Protein AF-A0A2N3VH12-F1 (afdb_monomer_lite)

InterPro domains:
  IPR021226 Phage gene 29 protein [PF10910] (10-131)

pLDDT: mean 76.81, std 15.98, range [32.06, 97.94]

Sequence (157 aa):
MEYPPAPRGFEHLDMSDPKQALAWALGSMPSHQPNGQPVPIPPKVVPSWSEFLTALGLVYDPSRQTLFPIVDEARAPLGWLAPVSWVSAEEYEKHEAKRAGKVADMEATLQKLNPGLAQQIADMTDPEKRDAMASQAVIIGDVLAHIQQQHGGGTNG

Foldseek 3Di:
DDADQDDPPPNVFDCVQLLGVCLQVQQFADDPDDVDDTFGDPSVCSSVVSNVCVVVVDGDDNVPDFWDWDQPPVCCVVPSRRGTDIDGPVVVVVRVVVVVVVVVVLVVVLCVVPVVLVVVLVPDPDPVVSVVSVVVSVVVSVVVVVVCVVVVVPDDD

Organism: NCBI:txid134984

Secondary structure (DSSP, 8-state):
-PPPPPPTT-TTS-TTSTTTTTGGGGSEEPPSSTTPPPEEPPGGGHHHHHHHHHHTT----GGG---EEEE-GGGGGGGGGSPEEEE-HHHHHHHHHHHHHHHHHHHHHHHHH-TTHHHHHHT---HHHHHHHHHHHHHHHHHHHHHHHHHTT----

Structure (mmCIF, N/CA/C/O backbone):
data_AF-A0A2N3VH12-F1
#
_entry.id   AF-A0A2N3VH12-F1
#
loop_
_atom_site.group_PDB
_atom_site.id
_atom_site.type_symbol
_atom_site.label_atom_id
_atom_site.label_alt_id
_atom_site.label_comp_id
_atom_site.label_asym_id
_atom_site.label_entity_id
_atom_site.label_seq_id
_atom_site.pdbx_PDB_ins_code
_atom_site.Cartn_x
_atom_site.Cartn_y
_atom_site.Cartn_z
_atom_site.occupancy
_atom_site.B_iso_or_equiv
_atom_site.auth_seq_id
_atom_site.auth_comp_id
_atom_site.auth_asym_id
_atom_site.auth_atom_id
_atom_site.pdbx_PDB_model_num
ATOM 1 N N . MET A 1 1 ? 1.499 -19.217 -17.115 1.00 61.94 1 MET A N 1
ATOM 2 C CA . MET A 1 1 ? 2.283 -18.783 -15.944 1.00 61.94 1 MET A CA 1
ATOM 3 C C . MET A 1 1 ? 1.259 -18.509 -14.864 1.00 61.94 1 MET A C 1
ATOM 5 O O . MET A 1 1 ? 0.268 -17.863 -15.174 1.00 61.94 1 MET A O 1
ATOM 9 N N . GLU A 1 2 ? 1.396 -19.117 -13.694 1.00 78.38 2 GLU A N 1
ATOM 10 C CA . GLU A 1 2 ? 0.458 -18.903 -12.589 1.00 78.38 2 GLU A CA 1
ATOM 11 C C . GLU A 1 2 ? 0.822 -17.574 -11.916 1.00 78.38 2 GLU A C 1
ATOM 13 O O . GLU A 1 2 ? 2.002 -17.322 -11.666 1.00 78.38 2 GLU A O 1
ATOM 18 N N . TYR A 1 3 ? -0.156 -16.688 -11.734 1.00 82.50 3 TYR A N 1
ATOM 19 C CA . TYR A 1 3 ? 0.078 -15.379 -11.125 1.00 82.50 3 TYR A CA 1
ATOM 20 C C . TYR A 1 3 ? 0.165 -15.530 -9.602 1.00 82.50 3 TYR A C 1
ATOM 22 O O . TYR A 1 3 ? -0.567 -16.350 -9.040 1.00 82.50 3 TYR A O 1
ATOM 30 N N . PRO A 1 4 ? 1.044 -14.772 -8.919 1.00 86.75 4 PRO A N 1
ATOM 31 C CA . PRO A 1 4 ? 1.099 -14.814 -7.467 1.00 86.75 4 PRO A CA 1
ATOM 32 C C . PRO A 1 4 ? -0.234 -14.329 -6.876 1.00 86.75 4 PRO A C 1
ATOM 34 O O . PRO A 1 4 ? -0.926 -13.520 -7.505 1.00 86.75 4 PRO A O 1
ATOM 37 N N . PRO A 1 5 ? -0.600 -14.788 -5.667 1.00 88.94 5 PRO A N 1
ATOM 38 C CA . PRO A 1 5 ? -1.755 -14.245 -4.969 1.00 88.94 5 PRO A CA 1
ATOM 39 C C . PRO A 1 5 ? -1.562 -12.748 -4.712 1.00 88.94 5 PRO A C 1
ATOM 41 O O . PRO A 1 5 ? -0.433 -12.252 -4.641 1.00 88.94 5 PRO A O 1
ATOM 44 N N . ALA A 1 6 ? -2.672 -12.035 -4.546 1.00 87.69 6 ALA A N 1
ATOM 45 C CA . ALA A 1 6 ? -2.624 -10.644 -4.141 1.00 87.69 6 ALA A CA 1
ATOM 46 C C . ALA A 1 6 ? -1.971 -10.502 -2.748 1.00 87.69 6 ALA A C 1
ATOM 48 O O . ALA A 1 6 ? -2.140 -11.379 -1.893 1.00 87.69 6 ALA A O 1
ATOM 49 N N . PRO A 1 7 ? -1.228 -9.412 -2.498 1.00 86.94 7 PRO A N 1
ATOM 50 C CA . PRO A 1 7 ? -0.689 -9.126 -1.180 1.00 86.94 7 PRO A CA 1
ATOM 51 C C . PRO A 1 7 ? -1.807 -8.923 -0.167 1.00 86.94 7 PRO A C 1
ATOM 53 O O . PRO A 1 7 ? -2.894 -8.435 -0.482 1.00 86.94 7 PRO A O 1
ATOM 56 N N . ARG A 1 8 ? -1.494 -9.235 1.085 1.00 83.31 8 ARG A N 1
ATOM 57 C CA . ARG A 1 8 ? -2.419 -9.039 2.195 1.00 83.31 8 ARG A CA 1
ATOM 58 C C . ARG A 1 8 ? -2.845 -7.571 2.326 1.00 83.31 8 ARG A C 1
ATOM 60 O O . ARG A 1 8 ? -1.995 -6.678 2.288 1.00 83.31 8 ARG A O 1
ATOM 67 N N . GLY A 1 9 ? -4.144 -7.340 2.495 1.00 76.56 9 GLY A N 1
ATOM 68 C CA . GLY A 1 9 ? -4.774 -6.016 2.513 1.00 76.56 9 GLY A CA 1
ATOM 69 C C . GLY A 1 9 ? -5.089 -5.449 1.123 1.00 76.56 9 GLY A C 1
ATOM 70 O O . GLY A 1 9 ? -5.639 -4.352 1.017 1.00 76.56 9 GLY A O 1
ATOM 71 N N . PHE A 1 10 ? -4.747 -6.180 0.061 1.00 83.38 10 PHE A N 1
ATOM 72 C CA . PHE A 1 10 ? -4.961 -5.805 -1.334 1.00 83.38 10 PHE A CA 1
ATOM 73 C C . PHE A 1 10 ? -5.597 -6.940 -2.145 1.00 83.38 10 PHE A C 1
ATOM 75 O O . PHE A 1 10 ? -5.401 -7.038 -3.354 1.00 83.38 10 PHE A O 1
ATOM 82 N N . GLU A 1 11 ? -6.411 -7.775 -1.501 1.00 85.88 11 GLU A N 1
ATOM 83 C CA . GLU A 1 11 ? -7.034 -8.975 -2.080 1.00 85.88 11 GLU A CA 1
ATOM 84 C C . GLU A 1 11 ? -7.947 -8.682 -3.287 1.00 85.88 11 GLU A C 1
ATOM 86 O O . GLU A 1 11 ? -8.314 -9.590 -4.025 1.00 85.88 11 GLU A O 1
ATOM 91 N N . HIS A 1 12 ? -8.309 -7.415 -3.491 1.00 82.81 12 HIS A N 1
ATOM 92 C CA . HIS A 1 12 ? -9.136 -6.933 -4.595 1.00 82.81 12 HIS A CA 1
ATOM 93 C C . HIS A 1 12 ? -8.355 -6.637 -5.887 1.00 82.81 12 HIS A C 1
ATOM 95 O O . HIS A 1 12 ? -8.982 -6.331 -6.900 1.00 82.81 12 HIS A O 1
ATOM 101 N N . LEU A 1 13 ? -7.017 -6.670 -5.866 1.00 85.38 13 LEU A N 1
ATOM 102 C CA . LEU A 1 13 ? -6.199 -6.356 -7.040 1.00 85.38 13 LEU A CA 1
ATOM 103 C C . LEU A 1 13 ? -6.121 -7.525 -8.025 1.00 85.38 13 LEU A C 1
ATOM 105 O O . LEU A 1 13 ? -5.907 -8.676 -7.638 1.00 85.38 13 LEU A O 1
ATOM 109 N N . ASP A 1 14 ? -6.206 -7.208 -9.318 1.00 89.75 14 ASP A N 1
ATOM 110 C CA . ASP A 1 14 ? -5.950 -8.169 -10.389 1.00 89.75 14 ASP A CA 1
ATOM 111 C C . ASP A 1 14 ? -4.441 -8.304 -10.641 1.00 89.75 14 ASP A C 1
ATOM 113 O O . ASP A 1 14 ? -3.819 -7.481 -11.310 1.00 89.75 14 ASP A O 1
ATOM 117 N N . MET A 1 15 ? -3.842 -9.376 -10.121 1.00 90.31 15 MET A N 1
ATOM 118 C CA . MET A 1 15 ? -2.406 -9.647 -10.272 1.00 90.31 15 MET A CA 1
ATOM 119 C C . MET A 1 15 ? -2.002 -10.059 -11.697 1.00 90.31 15 MET A C 1
ATOM 121 O O . MET A 1 15 ? -0.805 -10.145 -11.984 1.00 90.31 15 MET A O 1
ATOM 125 N N . SER A 1 16 ? -2.966 -10.323 -12.586 1.00 91.94 16 SER A N 1
ATOM 126 C CA . SER A 1 16 ? -2.705 -10.593 -14.003 1.00 91.94 16 SER A CA 1
ATOM 127 C C . SER A 1 16 ? -2.609 -9.322 -14.850 1.00 91.94 16 SER A C 1
ATOM 129 O O . SER A 1 16 ? -1.968 -9.338 -15.905 1.00 91.94 16 SER A O 1
ATOM 131 N N . ASP A 1 17 ? -3.177 -8.213 -14.367 1.00 93.81 17 ASP A N 1
ATOM 132 C CA . ASP A 1 17 ? -3.074 -6.900 -14.994 1.00 93.81 17 ASP A CA 1
ATOM 133 C C . ASP A 1 17 ? -1.727 -6.243 -14.625 1.00 93.81 17 ASP A C 1
ATOM 135 O O . ASP A 1 17 ? -1.502 -5.904 -13.457 1.00 93.81 17 ASP A O 1
ATOM 139 N N . PRO A 1 18 ? -0.822 -5.988 -15.593 1.00 94.38 18 PRO A N 1
ATOM 140 C CA . PRO A 1 18 ? 0.470 -5.355 -15.316 1.00 94.38 18 PRO A CA 1
ATOM 141 C C . PRO A 1 18 ? 0.335 -3.966 -14.673 1.00 94.38 18 PRO A C 1
ATOM 143 O O . PRO A 1 18 ? 1.248 -3.515 -13.978 1.00 94.38 18 PRO A O 1
ATOM 146 N N . LYS A 1 19 ? -0.802 -3.285 -14.847 1.00 94.50 19 LYS A N 1
ATOM 147 C CA . LYS A 1 19 ? -1.076 -1.982 -14.224 1.00 94.50 19 LYS A CA 1
ATOM 148 C C . LYS A 1 19 ? -1.443 -2.079 -12.744 1.00 94.50 19 LYS A C 1
ATOM 150 O O . LYS A 1 19 ? -1.384 -1.062 -12.055 1.00 94.50 19 LYS A O 1
ATOM 155 N N . GLN A 1 20 ? -1.801 -3.266 -12.257 1.00 93.56 20 GLN A N 1
ATOM 156 C CA . GLN A 1 20 ? -2.207 -3.513 -10.871 1.00 93.56 20 GLN A CA 1
ATOM 157 C C . GLN A 1 20 ? -1.221 -4.402 -10.106 1.00 93.56 20 GLN A C 1
ATOM 159 O O . GLN A 1 20 ? -1.050 -4.206 -8.902 1.00 93.56 20 GLN A O 1
ATOM 164 N N . ALA A 1 21 ? -0.523 -5.313 -10.793 1.00 92.38 21 ALA A N 1
ATOM 165 C CA . ALA A 1 21 ? 0.335 -6.344 -10.202 1.00 92.38 21 ALA A CA 1
ATOM 166 C C . ALA A 1 21 ? 1.354 -5.832 -9.162 1.00 92.38 21 ALA A C 1
ATOM 168 O O . ALA A 1 21 ? 1.687 -6.538 -8.209 1.00 92.38 21 ALA A O 1
ATOM 169 N N . LEU A 1 22 ? 1.845 -4.599 -9.320 1.00 94.25 22 LEU A N 1
ATOM 170 C CA . LEU A 1 22 ? 2.802 -3.962 -8.409 1.00 94.25 22 LEU A CA 1
ATOM 171 C C . LEU A 1 22 ? 2.300 -2.617 -7.856 1.00 94.25 22 LEU A C 1
ATOM 173 O O . LEU A 1 22 ? 3.026 -1.946 -7.125 1.00 94.25 22 LEU A O 1
ATOM 177 N N . ALA A 1 23 ? 1.060 -2.222 -8.160 1.00 91.62 23 ALA A N 1
ATOM 178 C CA . ALA A 1 23 ? 0.488 -0.937 -7.751 1.00 91.62 23 ALA A CA 1
ATOM 179 C C . ALA A 1 23 ? 0.420 -0.777 -6.224 1.00 91.62 23 ALA A C 1
ATOM 181 O O . ALA A 1 23 ? 0.686 0.302 -5.697 1.00 91.62 23 ALA A O 1
ATOM 182 N N . TRP A 1 24 ? 0.129 -1.863 -5.507 1.00 88.31 24 TRP A N 1
ATOM 183 C CA . TRP A 1 24 ? 0.072 -1.899 -4.043 1.00 88.31 24 TRP A CA 1
ATOM 184 C C . TRP A 1 24 ? 1.390 -1.486 -3.369 1.00 88.31 24 TRP A C 1
ATOM 186 O O . TRP A 1 24 ? 1.380 -0.855 -2.313 1.00 88.31 24 TRP A O 1
ATOM 196 N N . ALA A 1 25 ? 2.530 -1.814 -3.986 1.00 90.25 25 ALA A N 1
ATOM 197 C CA . ALA A 1 25 ? 3.858 -1.486 -3.472 1.00 90.25 25 ALA A CA 1
ATOM 198 C C . ALA A 1 25 ? 4.203 -0.002 -3.673 1.00 90.25 25 ALA A C 1
ATOM 200 O O . ALA A 1 25 ? 5.153 0.509 -3.084 1.00 90.25 25 ALA A O 1
ATOM 201 N N . LEU A 1 26 ? 3.416 0.705 -4.488 1.00 90.50 26 LEU A N 1
ATOM 202 C CA . LEU A 1 26 ? 3.622 2.094 -4.878 1.00 90.50 26 LEU A CA 1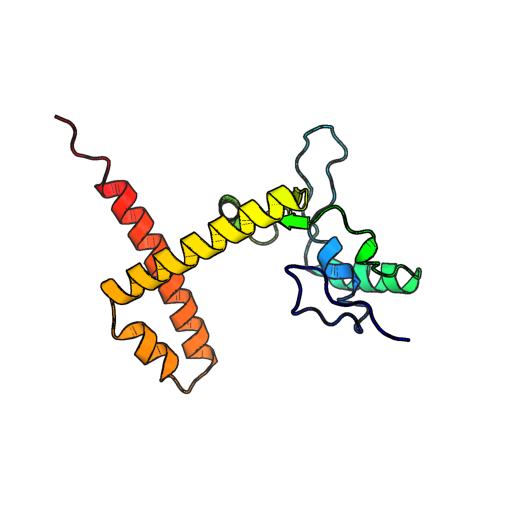
ATOM 203 C C . LEU A 1 26 ? 2.693 3.055 -4.117 1.00 90.50 26 LEU A C 1
ATOM 205 O O . LEU A 1 26 ? 2.322 4.097 -4.645 1.00 90.50 26 LEU A O 1
ATOM 209 N N . GLY A 1 27 ? 2.315 2.734 -2.876 1.00 83.75 27 GLY A N 1
ATOM 210 C CA . GLY A 1 27 ? 1.549 3.653 -2.022 1.00 83.75 27 GLY A CA 1
ATOM 211 C C . GLY A 1 27 ? 2.382 4.833 -1.502 1.00 83.75 27 GLY A C 1
ATOM 212 O O . GLY A 1 27 ? 1.904 5.964 -1.396 1.00 83.75 27 GLY A O 1
ATOM 213 N N . SER A 1 28 ? 3.656 4.591 -1.200 1.00 85.50 28 SER A N 1
ATOM 214 C CA . SER A 1 28 ? 4.604 5.610 -0.750 1.00 85.50 28 SER A CA 1
ATOM 215 C C . SER A 1 28 ? 6.039 5.160 -1.007 1.00 85.50 28 SER A C 1
ATOM 217 O O . SER A 1 28 ? 6.359 3.972 -0.942 1.00 85.50 28 SER A O 1
ATOM 219 N N . MET A 1 29 ? 6.922 6.121 -1.262 1.00 86.25 29 MET A N 1
ATOM 220 C CA . MET A 1 29 ? 8.360 5.889 -1.229 1.00 86.25 29 MET A CA 1
ATOM 221 C C . MET A 1 29 ? 8.847 5.955 0.221 1.00 86.25 29 MET A C 1
ATOM 223 O O . MET A 1 29 ? 8.465 6.887 0.942 1.00 86.25 29 MET A O 1
ATOM 227 N N . PRO A 1 30 ? 9.723 5.032 0.657 1.00 83.44 30 PRO A N 1
ATOM 228 C CA . PRO A 1 30 ? 10.374 5.158 1.950 1.00 83.44 30 PRO A CA 1
ATOM 229 C C . PRO A 1 30 ? 11.181 6.460 2.014 1.00 83.44 30 PRO A C 1
ATOM 231 O O . PRO A 1 30 ? 11.685 6.964 1.007 1.00 83.44 30 PRO A O 1
ATOM 234 N N . SER A 1 31 ? 11.308 7.013 3.218 1.00 82.94 31 SER A N 1
ATOM 235 C CA . SER A 1 31 ? 12.136 8.195 3.435 1.00 82.94 31 SER A CA 1
ATOM 236 C C . SER A 1 31 ? 13.611 7.895 3.157 1.00 82.94 31 SER A C 1
ATOM 238 O O . SER A 1 31 ? 14.142 6.872 3.581 1.00 82.94 31 SER A O 1
ATOM 240 N N . HIS A 1 32 ? 14.293 8.840 2.508 1.00 81.06 32 HIS A N 1
ATOM 241 C CA . HIS A 1 32 ? 15.748 8.822 2.331 1.00 81.06 32 HIS A CA 1
ATOM 242 C C . HIS A 1 32 ? 16.507 9.290 3.587 1.00 81.06 32 HIS A C 1
ATOM 244 O O . HIS A 1 32 ? 17.720 9.114 3.677 1.00 81.06 32 HIS A O 1
ATOM 250 N N . GLN A 1 33 ? 15.811 9.897 4.553 1.00 84.12 33 GLN A N 1
ATOM 251 C CA . GLN A 1 33 ? 16.369 10.325 5.838 1.00 84.12 33 GLN A CA 1
ATOM 252 C C . GLN A 1 33 ? 16.007 9.325 6.943 1.00 84.12 33 GLN A C 1
ATOM 254 O O . GLN A 1 33 ? 14.855 8.869 6.972 1.00 84.12 33 GLN A O 1
ATOM 259 N N . PRO A 1 34 ? 16.923 9.038 7.892 1.00 78.62 34 PRO A N 1
ATOM 260 C CA . PRO A 1 34 ? 16.590 8.302 9.108 1.00 78.62 34 PRO A CA 1
ATOM 261 C C . PRO A 1 34 ? 15.399 8.959 9.817 1.00 78.62 34 PRO A C 1
ATOM 263 O O . PRO A 1 34 ? 15.426 10.159 10.078 1.00 78.62 34 PRO A O 1
ATOM 266 N N . ASN A 1 35 ? 14.351 8.182 10.105 1.00 76.75 35 ASN A N 1
ATOM 267 C CA . ASN A 1 35 ? 13.092 8.642 10.717 1.00 76.75 35 ASN A CA 1
ATOM 268 C C . ASN A 1 35 ? 12.294 9.688 9.914 1.00 76.75 35 ASN A C 1
ATOM 270 O O . ASN A 1 35 ? 11.357 10.287 10.446 1.00 76.75 35 ASN A O 1
ATOM 274 N N . GLY A 1 36 ? 12.642 9.936 8.650 1.00 78.69 36 GLY A N 1
ATOM 275 C CA . GLY A 1 36 ? 11.858 10.843 7.818 1.00 78.69 36 GLY A CA 1
ATOM 276 C C . GLY A 1 36 ? 10.510 10.235 7.425 1.00 78.69 36 GLY A C 1
ATOM 277 O O . GLY A 1 36 ? 10.300 9.021 7.479 1.00 78.69 36 GLY A O 1
ATOM 278 N N . GLN A 1 37 ? 9.576 11.099 7.038 1.00 81.81 37 GLN A N 1
ATOM 279 C CA . GLN A 1 37 ? 8.246 10.670 6.618 1.00 81.81 37 GLN A CA 1
ATOM 280 C C . GLN A 1 37 ? 8.308 10.040 5.217 1.00 81.81 37 GLN A C 1
ATOM 282 O O . GLN A 1 37 ? 9.010 10.574 4.351 1.00 81.81 37 GLN A O 1
ATOM 287 N N . PRO A 1 38 ? 7.578 8.939 4.964 1.00 85.94 38 PRO A N 1
ATOM 288 C CA . PRO A 1 38 ? 7.437 8.419 3.613 1.00 85.94 38 PRO A CA 1
ATOM 289 C C . PRO A 1 38 ? 6.787 9.464 2.702 1.00 85.94 38 PRO A C 1
ATOM 291 O O . PRO A 1 38 ? 5.970 10.278 3.142 1.00 85.94 38 PRO A O 1
ATOM 294 N N . VAL A 1 39 ? 7.148 9.436 1.423 1.00 87.69 39 VAL A N 1
ATOM 295 C CA . VAL A 1 39 ? 6.626 10.371 0.423 1.00 87.69 39 VAL A CA 1
ATOM 296 C C . VAL A 1 39 ? 5.500 9.677 -0.342 1.00 87.69 39 VAL A C 1
ATOM 298 O O . VAL A 1 39 ? 5.760 8.642 -0.956 1.00 87.69 39 VAL A O 1
ATOM 301 N N . PRO A 1 40 ? 4.261 10.196 -0.331 1.00 88.81 40 PRO A N 1
ATOM 302 C CA . PRO A 1 40 ? 3.161 9.580 -1.067 1.00 88.81 40 PRO A CA 1
ATOM 303 C C . PRO A 1 40 ? 3.419 9.627 -2.578 1.00 88.81 40 PRO A C 1
ATOM 305 O O . PRO A 1 40 ? 3.948 10.613 -3.102 1.00 88.81 40 PRO A O 1
ATOM 308 N N . ILE A 1 41 ? 3.023 8.572 -3.289 1.00 88.56 41 ILE A N 1
ATOM 309 C CA . ILE A 1 41 ? 3.111 8.523 -4.753 1.00 88.56 41 ILE A CA 1
ATOM 310 C C . ILE A 1 41 ? 1.756 8.951 -5.343 1.00 88.56 41 ILE A C 1
ATOM 312 O O . ILE A 1 41 ? 0.720 8.419 -4.946 1.00 88.56 41 ILE A O 1
ATOM 316 N N . PRO A 1 42 ? 1.715 9.901 -6.300 1.00 88.25 42 PRO A N 1
ATOM 317 C CA . PRO A 1 42 ? 0.462 10.336 -6.912 1.00 88.25 42 PRO A CA 1
ATOM 318 C C . PRO A 1 42 ? -0.282 9.179 -7.606 1.00 88.25 42 PRO A C 1
ATOM 320 O O . PRO A 1 42 ? 0.288 8.564 -8.507 1.00 88.25 42 PRO A O 1
ATOM 323 N N . PRO A 1 43 ? -1.578 8.940 -7.329 1.00 88.69 43 PRO A N 1
ATOM 324 C CA . PRO A 1 43 ? -2.308 7.799 -7.896 1.00 88.69 43 PRO A CA 1
ATOM 325 C C . PRO A 1 43 ? -2.285 7.734 -9.429 1.00 88.69 43 PRO A C 1
ATOM 327 O O . PRO A 1 43 ? -2.240 6.658 -10.013 1.00 88.69 43 PRO A O 1
ATOM 330 N N . LYS A 1 44 ? -2.234 8.894 -10.100 1.00 90.56 44 LYS A N 1
ATOM 331 C CA . LYS A 1 44 ? -2.195 8.986 -11.569 1.00 90.56 44 LYS A CA 1
ATOM 332 C C . LYS A 1 44 ? -0.963 8.337 -12.215 1.00 90.56 44 LYS A C 1
ATOM 334 O O . LYS A 1 44 ? -1.017 8.036 -13.400 1.00 90.56 44 LYS A O 1
ATOM 339 N N . VAL A 1 45 ? 0.149 8.185 -11.485 1.00 91.69 45 VAL A N 1
ATOM 340 C CA . VAL A 1 45 ? 1.393 7.602 -12.034 1.00 91.69 45 VAL A CA 1
ATOM 341 C C . VAL A 1 45 ? 1.559 6.128 -11.673 1.00 91.69 45 VAL A C 1
ATOM 343 O O . VAL A 1 45 ? 2.328 5.432 -12.332 1.00 91.69 45 VAL A O 1
ATOM 346 N N . VAL A 1 46 ? 0.814 5.644 -10.672 1.00 93.12 46 VAL A N 1
ATOM 347 C CA . VAL A 1 46 ? 0.922 4.279 -10.139 1.00 93.12 46 VAL A CA 1
ATOM 348 C C . VAL A 1 46 ? 0.700 3.209 -11.220 1.00 93.12 46 VAL A C 1
ATOM 350 O O . VAL A 1 46 ? 1.569 2.345 -11.344 1.00 93.12 46 VAL A O 1
ATOM 353 N N . PRO A 1 47 ? -0.350 3.273 -12.071 1.00 94.75 47 PRO A N 1
ATOM 354 C CA . PRO A 1 47 ? -0.558 2.264 -13.113 1.00 94.75 47 PRO A CA 1
ATOM 355 C C . PRO A 1 47 ? 0.604 2.171 -14.107 1.00 94.75 47 PRO A C 1
ATOM 357 O O . PRO A 1 47 ? 1.079 1.079 -14.410 1.00 94.75 47 PRO A O 1
ATOM 360 N N . SER A 1 48 ? 1.108 3.318 -14.578 1.00 95.88 48 SER A N 1
ATOM 361 C CA . SER A 1 48 ? 2.235 3.368 -15.518 1.00 95.88 48 SER A CA 1
ATOM 362 C C . SER A 1 48 ? 3.526 2.831 -14.906 1.00 95.88 48 SER A C 1
ATOM 364 O O . SER A 1 48 ? 4.314 2.188 -15.594 1.00 95.88 48 SER A O 1
ATOM 366 N N . TRP A 1 49 ? 3.755 3.084 -13.617 1.00 96.69 49 TRP A N 1
ATOM 367 C CA . TRP A 1 49 ? 4.925 2.566 -12.913 1.00 96.69 49 TRP A CA 1
ATOM 368 C C . TRP A 1 49 ? 4.815 1.060 -12.658 1.00 96.69 49 TRP A C 1
ATOM 370 O O . TRP A 1 49 ? 5.794 0.352 -12.875 1.00 96.69 49 TRP A O 1
ATOM 380 N N . SER A 1 50 ? 3.641 0.552 -12.269 1.00 96.00 50 SER A N 1
ATOM 381 C CA . SER A 1 50 ? 3.401 -0.892 -12.125 1.00 96.00 50 SER A CA 1
ATOM 382 C C . SER A 1 50 ? 3.650 -1.632 -13.440 1.00 96.00 50 SER A C 1
ATOM 384 O O . SER A 1 50 ? 4.372 -2.631 -13.466 1.00 96.00 50 SER A O 1
ATOM 386 N N . GLU A 1 51 ? 3.119 -1.104 -14.546 1.00 97.38 51 GLU A N 1
ATOM 387 C CA . GLU A 1 51 ? 3.302 -1.679 -15.880 1.00 97.38 51 GLU A CA 1
ATOM 388 C C . GLU A 1 51 ? 4.781 -1.684 -16.286 1.00 97.38 51 GLU A C 1
ATOM 390 O O . GLU A 1 51 ? 5.296 -2.701 -16.748 1.00 97.38 51 GLU A O 1
ATOM 395 N N . PHE A 1 52 ? 5.495 -0.583 -16.031 1.00 97.94 52 PHE A N 1
ATOM 396 C CA . PHE A 1 52 ? 6.932 -0.485 -16.279 1.00 97.94 52 PHE A CA 1
ATOM 397 C C . PHE A 1 52 ? 7.748 -1.503 -15.467 1.00 97.94 52 PHE A C 1
ATOM 399 O O . PHE A 1 52 ? 8.587 -2.202 -16.032 1.00 97.94 52 PHE A O 1
ATOM 406 N N . LEU A 1 53 ? 7.499 -1.629 -14.160 1.00 96.81 53 LEU A N 1
ATOM 407 C CA . LEU A 1 53 ? 8.202 -2.592 -13.303 1.00 96.81 53 LEU A CA 1
ATOM 408 C C . LEU A 1 53 ? 7.907 -4.040 -13.720 1.00 96.81 53 LEU A C 1
ATOM 410 O O . LEU A 1 53 ? 8.812 -4.875 -13.745 1.00 96.81 53 LEU A O 1
ATOM 414 N N . THR A 1 54 ? 6.669 -4.322 -14.121 1.00 96.00 54 THR A N 1
ATOM 415 C CA . THR A 1 54 ? 6.284 -5.631 -14.664 1.00 96.00 54 THR A CA 1
ATOM 416 C C . THR A 1 54 ? 7.019 -5.915 -15.977 1.00 96.00 54 THR A C 1
ATOM 418 O O . THR A 1 54 ? 7.539 -7.013 -16.168 1.00 96.00 54 THR A O 1
ATOM 421 N N . ALA A 1 55 ? 7.152 -4.920 -16.860 1.00 96.50 55 ALA A N 1
ATOM 422 C CA . ALA A 1 55 ? 7.912 -5.040 -18.107 1.00 96.50 55 ALA A CA 1
ATOM 423 C C . ALA A 1 55 ? 9.424 -5.245 -17.881 1.00 96.50 55 ALA A C 1
ATOM 425 O O . ALA A 1 55 ? 10.084 -5.874 -18.707 1.00 96.50 55 ALA A O 1
ATOM 426 N N . LEU A 1 56 ? 9.970 -4.772 -16.754 1.00 97.56 56 LEU A N 1
ATOM 427 C CA . LEU A 1 56 ? 11.335 -5.091 -16.307 1.00 97.56 56 LEU A CA 1
ATOM 428 C C . LEU A 1 56 ? 11.479 -6.524 -15.760 1.00 97.56 56 LEU A C 1
ATOM 430 O O . LEU A 1 56 ? 12.593 -6.949 -15.452 1.00 97.56 56 LEU A O 1
ATOM 434 N N . GLY A 1 57 ? 10.380 -7.271 -15.639 1.00 95.25 57 GLY A N 1
ATOM 435 C CA . GLY A 1 57 ? 10.363 -8.642 -15.138 1.00 95.25 57 GLY A CA 1
ATOM 436 C C . GLY A 1 57 ? 10.287 -8.752 -13.616 1.00 95.25 57 GLY A C 1
ATOM 437 O O . GLY A 1 57 ? 10.596 -9.817 -13.079 1.00 95.25 57 GLY A O 1
ATOM 438 N N . LEU A 1 58 ? 9.901 -7.687 -12.901 1.00 95.25 58 LEU A N 1
ATOM 439 C CA . LEU A 1 58 ? 9.661 -7.784 -11.461 1.00 95.25 58 LEU A CA 1
ATOM 440 C C . LEU A 1 58 ? 8.381 -8.579 -11.207 1.00 95.25 58 LEU A C 1
ATOM 442 O O . LEU A 1 58 ? 7.335 -8.309 -11.794 1.00 95.25 58 LEU A O 1
ATOM 446 N N . VAL A 1 59 ? 8.473 -9.536 -10.288 1.00 91.81 59 VAL A N 1
ATOM 447 C CA . VAL A 1 59 ? 7.359 -10.388 -9.868 1.00 91.81 59 VAL A CA 1
ATOM 448 C C . VAL A 1 59 ? 7.296 -10.385 -8.347 1.00 91.81 59 VAL A C 1
ATOM 450 O O . VAL A 1 59 ? 8.323 -10.481 -7.673 1.00 91.81 59 VAL A O 1
ATOM 453 N N . TYR A 1 60 ? 6.087 -10.261 -7.806 1.00 92.38 60 TYR A N 1
ATOM 454 C CA . TYR A 1 60 ? 5.848 -10.360 -6.373 1.00 92.38 60 TYR A CA 1
ATOM 455 C C . TYR A 1 60 ? 6.028 -11.807 -5.889 1.00 92.38 60 TYR A C 1
ATOM 457 O O . TYR A 1 60 ? 5.393 -12.725 -6.404 1.00 92.38 60 TYR A O 1
ATOM 465 N N . ASP A 1 61 ? 6.886 -11.993 -4.883 1.00 92.62 61 ASP A N 1
ATOM 466 C CA . ASP A 1 61 ? 7.072 -13.259 -4.171 1.00 92.62 61 ASP A CA 1
ATOM 467 C C . ASP A 1 61 ? 6.534 -13.115 -2.733 1.00 92.62 61 ASP A C 1
ATOM 469 O O . ASP A 1 61 ? 7.221 -12.534 -1.882 1.00 92.62 61 ASP A O 1
ATOM 473 N N . PRO A 1 62 ? 5.327 -13.634 -2.430 1.00 89.75 62 PRO A N 1
ATOM 474 C CA . PRO A 1 62 ? 4.721 -13.499 -1.107 1.00 89.75 62 PRO A CA 1
ATOM 475 C C . PRO A 1 62 ? 5.545 -14.175 -0.006 1.00 89.75 62 PRO A C 1
ATOM 477 O O . PRO A 1 62 ? 5.507 -13.732 1.140 1.00 89.75 62 PRO A O 1
ATOM 480 N N . SER A 1 63 ? 6.343 -15.200 -0.333 1.00 91.81 63 SER A N 1
ATOM 481 C CA . SER A 1 63 ? 7.166 -15.913 0.655 1.00 91.81 63 SER A CA 1
ATOM 482 C C . SER A 1 63 ? 8.307 -15.060 1.221 1.00 91.81 63 SER A C 1
ATOM 484 O O . SER A 1 63 ? 8.872 -15.395 2.262 1.00 91.81 63 SER A O 1
ATOM 486 N N . ARG A 1 64 ? 8.643 -13.948 0.554 1.00 92.38 64 ARG A N 1
ATOM 487 C CA . ARG A 1 64 ? 9.720 -13.026 0.947 1.00 92.38 64 ARG A CA 1
ATOM 488 C C . ARG A 1 64 ? 9.214 -11.715 1.538 1.00 92.38 64 ARG A C 1
ATOM 490 O O . ARG A 1 64 ? 10.031 -10.865 1.893 1.00 92.38 64 ARG A O 1
ATOM 497 N N . GLN A 1 65 ? 7.901 -11.515 1.630 1.00 91.75 65 GLN A N 1
ATOM 498 C CA . GLN A 1 65 ? 7.351 -10.274 2.159 1.00 91.75 65 GLN A CA 1
ATOM 499 C C . GLN A 1 65 ? 7.570 -10.180 3.672 1.00 91.75 65 GLN A C 1
ATOM 501 O O . GLN A 1 65 ? 7.082 -11.002 4.443 1.00 91.75 65 GLN A O 1
ATOM 506 N N . THR A 1 66 ? 8.272 -9.135 4.102 1.00 92.31 66 THR A N 1
ATOM 507 C CA . THR A 1 66 ? 8.530 -8.846 5.524 1.00 92.31 66 THR A CA 1
ATOM 508 C C . THR A 1 66 ? 7.886 -7.548 6.001 1.00 92.31 66 THR A C 1
ATOM 510 O O . THR A 1 66 ? 7.798 -7.322 7.208 1.00 92.31 66 THR A O 1
ATOM 513 N N . LEU A 1 67 ? 7.425 -6.711 5.066 1.00 91.25 67 LEU A N 1
ATOM 514 C CA . LEU A 1 67 ? 6.803 -5.422 5.337 1.00 91.25 67 LEU A CA 1
ATOM 515 C C . LEU A 1 67 ? 5.380 -5.368 4.796 1.00 91.25 67 LEU A C 1
ATOM 517 O O . LEU A 1 67 ? 5.097 -5.850 3.697 1.00 91.25 67 LEU A O 1
ATOM 521 N N . PHE A 1 68 ? 4.502 -4.744 5.571 1.00 91.19 68 PHE A N 1
ATOM 522 C CA . PHE A 1 68 ? 3.072 -4.693 5.320 1.00 91.19 68 PHE A CA 1
ATOM 523 C C . PHE A 1 68 ? 2.561 -3.249 5.382 1.00 91.19 68 PHE A C 1
ATOM 525 O O . PHE A 1 68 ? 3.041 -2.459 6.199 1.00 91.19 68 PHE A O 1
ATOM 532 N N . PRO A 1 69 ? 1.618 -2.892 4.504 1.00 87.94 69 PRO A N 1
ATOM 533 C CA . PRO A 1 69 ? 1.109 -1.535 4.358 1.00 87.94 69 PRO A CA 1
ATOM 534 C C . PRO A 1 69 ? 0.145 -1.186 5.502 1.00 87.94 69 PRO A C 1
ATOM 536 O O . PRO A 1 69 ? -0.790 -1.926 5.780 1.00 87.94 69 PRO A O 1
ATOM 539 N N . ILE A 1 70 ? 0.305 -0.026 6.126 1.00 87.06 70 ILE A N 1
ATOM 540 C CA . ILE A 1 70 ? -0.700 0.580 7.005 1.00 87.06 70 ILE A CA 1
ATOM 541 C C . ILE A 1 70 ? -1.064 1.950 6.450 1.00 87.06 70 ILE A C 1
ATOM 543 O O . ILE A 1 70 ? -0.193 2.784 6.188 1.00 87.06 70 ILE A O 1
ATOM 547 N N . VAL A 1 71 ? -2.366 2.190 6.321 1.00 79.44 71 VAL A N 1
ATOM 548 C CA . VAL A 1 71 ? -2.921 3.514 6.042 1.00 79.44 71 VAL A CA 1
ATOM 549 C C . VAL A 1 71 ? -3.352 4.123 7.371 1.00 79.44 71 VAL A C 1
ATOM 551 O O . VAL A 1 71 ? -4.229 3.588 8.042 1.00 79.44 71 VAL A O 1
ATOM 554 N N . ASP A 1 72 ? -2.713 5.225 7.762 1.00 73.88 72 ASP A N 1
ATOM 555 C CA . ASP A 1 72 ? -3.040 5.935 8.999 1.00 73.88 72 ASP A CA 1
ATOM 556 C C . ASP A 1 72 ? -4.416 6.610 8.876 1.00 73.88 72 ASP A C 1
ATOM 558 O O . ASP A 1 72 ? -4.575 7.601 8.158 1.00 73.88 72 ASP A O 1
ATOM 562 N N . GLU A 1 73 ? -5.411 6.085 9.596 1.00 68.62 73 GLU A N 1
ATOM 563 C CA . GLU A 1 73 ? -6.773 6.629 9.616 1.00 68.62 73 GLU A CA 1
ATOM 564 C C . GLU A 1 73 ? -6.820 8.083 10.109 1.00 68.62 73 GLU A C 1
ATOM 566 O O . GLU A 1 73 ? -7.647 8.860 9.634 1.00 68.62 73 GLU A O 1
ATOM 571 N N . ALA A 1 74 ? -5.911 8.501 10.998 1.00 69.62 74 ALA A N 1
ATOM 572 C CA . ALA A 1 74 ? -5.855 9.891 11.457 1.00 69.62 74 ALA A CA 1
ATOM 573 C C . ALA A 1 74 ? -5.434 10.852 10.333 1.00 69.62 74 ALA A C 1
ATOM 575 O O . ALA A 1 74 ? -5.743 12.045 10.372 1.00 69.62 74 ALA A O 1
ATOM 576 N N . ARG A 1 75 ? -4.749 10.330 9.311 1.00 68.12 75 ARG A N 1
ATOM 577 C CA . ARG A 1 75 ? -4.349 11.064 8.107 1.00 68.12 75 ARG A CA 1
ATOM 578 C C . ARG A 1 75 ? -5.299 10.835 6.934 1.00 68.12 75 ARG A C 1
ATOM 580 O O . ARG A 1 75 ? -5.125 11.500 5.918 1.00 68.12 75 ARG A O 1
ATOM 587 N N . ALA A 1 76 ? -6.327 9.992 7.069 1.00 62.94 76 ALA A N 1
ATOM 588 C CA . ALA A 1 76 ? -7.311 9.725 6.018 1.00 62.94 76 ALA A CA 1
ATOM 589 C C . ALA A 1 76 ? -7.944 10.989 5.388 1.00 62.94 76 ALA A C 1
ATOM 591 O O . ALA A 1 76 ? -8.131 10.984 4.169 1.00 62.94 76 ALA A O 1
ATOM 592 N N . PRO A 1 77 ? -8.194 12.104 6.118 1.00 72.19 77 PRO A N 1
ATOM 593 C CA . PRO A 1 77 ? -8.690 13.344 5.506 1.00 72.19 77 PRO A CA 1
ATOM 594 C C . PRO A 1 77 ? -7.753 13.953 4.451 1.00 72.19 77 PRO A C 1
ATOM 596 O O . PRO A 1 77 ? -8.192 14.742 3.618 1.00 72.19 77 PRO A O 1
ATOM 599 N N . LEU A 1 78 ? -6.465 13.595 4.466 1.00 73.94 78 LEU A N 1
ATOM 600 C CA . LEU A 1 78 ? -5.480 14.031 3.474 1.00 73.94 78 LEU A CA 1
ATOM 601 C C . LEU A 1 78 ? -5.577 13.231 2.160 1.00 73.94 78 LEU A C 1
ATOM 603 O O . LEU A 1 78 ? -4.896 13.559 1.186 1.00 73.94 78 LEU A O 1
ATOM 607 N N . GLY A 1 79 ? -6.423 12.198 2.102 1.00 78.25 79 GLY A N 1
ATOM 608 C CA . GLY A 1 79 ? -6.608 11.356 0.924 1.00 78.25 79 GLY A CA 1
ATOM 609 C C . GLY A 1 79 ? -5.285 10.754 0.453 1.00 78.25 79 GLY A C 1
ATOM 610 O O . GLY A 1 79 ? -4.517 10.217 1.245 1.00 78.25 79 GLY A O 1
ATOM 611 N N . TRP A 1 80 ? -4.977 10.895 -0.838 1.00 77.50 80 TRP A N 1
ATOM 612 C CA . TRP A 1 80 ? -3.734 10.376 -1.425 1.00 77.50 80 TRP A CA 1
ATOM 613 C C . TRP A 1 80 ? -2.452 11.031 -0.878 1.00 77.50 80 TRP A C 1
ATOM 615 O O . TRP A 1 80 ? -1.365 10.510 -1.108 1.00 77.50 80 TRP A O 1
ATOM 625 N N . LEU A 1 81 ? -2.551 12.164 -0.168 1.00 81.88 81 LEU A N 1
ATOM 626 C CA . LEU A 1 81 ? -1.407 12.798 0.496 1.00 81.88 81 LEU A CA 1
ATOM 627 C C . LEU A 1 81 ? -1.036 12.104 1.814 1.00 81.88 81 LEU A C 1
ATOM 629 O O . LEU A 1 81 ? 0.029 12.390 2.359 1.00 81.88 81 LEU A O 1
ATOM 633 N N . ALA A 1 82 ? -1.885 11.212 2.334 1.00 84.38 82 ALA A N 1
ATOM 634 C CA . ALA A 1 82 ? -1.545 10.368 3.469 1.00 84.38 82 ALA A CA 1
ATOM 635 C C . ALA A 1 82 ? -0.566 9.274 3.010 1.00 84.38 82 ALA A C 1
ATOM 637 O O . ALA A 1 82 ? -0.949 8.402 2.228 1.00 84.38 82 ALA A O 1
ATOM 638 N N . PRO A 1 83 ? 0.702 9.292 3.457 1.00 83.31 83 PRO A N 1
ATOM 639 C CA . PRO A 1 83 ? 1.642 8.260 3.058 1.00 83.31 83 PRO A CA 1
ATOM 640 C C . PRO A 1 83 ? 1.256 6.913 3.670 1.00 83.31 83 PRO A C 1
ATOM 642 O O . PRO A 1 83 ? 0.946 6.824 4.860 1.00 83.31 83 PRO A O 1
ATOM 645 N N . VAL A 1 84 ? 1.366 5.853 2.871 1.00 86.69 84 VAL A N 1
ATOM 646 C CA . VAL A 1 84 ? 1.351 4.479 3.382 1.00 86.69 84 VAL A CA 1
ATOM 647 C C . VAL A 1 84 ? 2.595 4.263 4.247 1.00 86.69 84 VAL A C 1
ATOM 649 O O . VAL A 1 84 ? 3.704 4.632 3.855 1.00 86.69 84 VAL A O 1
ATOM 652 N N . SER A 1 85 ? 2.421 3.684 5.429 1.00 87.69 85 SER A N 1
ATOM 653 C CA . SER A 1 85 ? 3.527 3.218 6.270 1.00 87.69 85 SER A CA 1
ATOM 654 C C . SER A 1 85 ? 3.797 1.743 5.996 1.00 87.69 85 SER A C 1
ATOM 656 O O . SER A 1 85 ? 2.862 0.979 5.795 1.00 87.69 85 SER A O 1
ATOM 658 N N . TRP A 1 86 ? 5.062 1.333 6.017 1.00 87.50 86 TRP A N 1
ATOM 659 C CA . TRP A 1 86 ? 5.459 -0.063 5.837 1.00 87.50 86 TRP A CA 1
ATOM 660 C C . TRP A 1 86 ? 5.994 -0.603 7.160 1.00 87.50 86 TRP A C 1
ATOM 662 O O . TRP A 1 86 ? 7.019 -0.124 7.643 1.00 87.50 86 TRP A O 1
ATOM 672 N N . VAL A 1 87 ? 5.291 -1.562 7.757 1.00 89.69 87 VAL A N 1
ATOM 673 C CA . VAL A 1 87 ? 5.561 -2.065 9.115 1.00 89.69 87 VAL A CA 1
ATOM 674 C C . VAL A 1 87 ? 5.802 -3.570 9.135 1.00 89.69 87 VAL A C 1
ATOM 676 O O . VAL A 1 87 ? 5.566 -4.255 8.140 1.00 89.69 87 VAL A O 1
ATOM 679 N N . SER A 1 88 ? 6.247 -4.105 10.270 1.00 93.50 88 SER A N 1
ATOM 680 C CA . SER A 1 88 ? 6.382 -5.553 10.458 1.00 93.50 88 SER A CA 1
ATOM 681 C C . SER A 1 88 ? 5.030 -6.283 10.436 1.00 93.50 88 SER A C 1
ATOM 683 O O . SER A 1 88 ? 3.974 -5.689 10.657 1.00 93.50 88 SER A O 1
ATOM 685 N N . ALA A 1 89 ? 5.062 -7.605 10.230 1.00 92.31 89 ALA A N 1
ATOM 686 C CA . ALA A 1 89 ? 3.865 -8.447 10.300 1.00 92.31 89 ALA A CA 1
ATOM 687 C C . ALA A 1 89 ? 3.129 -8.307 11.646 1.00 92.31 89 ALA A C 1
ATOM 689 O O . ALA A 1 89 ? 1.911 -8.178 11.672 1.00 92.31 89 ALA A O 1
ATOM 690 N N . GLU A 1 90 ? 3.861 -8.283 12.764 1.00 93.56 90 GLU A N 1
ATOM 691 C CA . GLU A 1 90 ? 3.272 -8.158 14.102 1.00 93.56 90 GLU A CA 1
ATOM 692 C C . GLU A 1 90 ? 2.536 -6.821 14.286 1.00 93.56 90 GLU A C 1
ATOM 694 O O . GLU A 1 90 ? 1.439 -6.774 14.846 1.00 93.56 90 GLU A O 1
ATOM 699 N N . GLU A 1 91 ? 3.123 -5.721 13.813 1.00 93.00 91 GLU A N 1
ATOM 700 C CA . GLU A 1 91 ? 2.502 -4.395 13.877 1.00 93.00 91 GLU A CA 1
ATOM 701 C C . GLU A 1 91 ? 1.271 -4.299 12.978 1.00 93.00 91 GLU A C 1
ATOM 703 O O . GLU A 1 91 ? 0.264 -3.717 13.385 1.00 93.00 91 GLU A O 1
ATOM 708 N N . TYR A 1 92 ? 1.331 -4.911 11.795 1.00 92.12 92 TYR A N 1
ATOM 709 C CA . TYR A 1 92 ? 0.199 -4.997 10.880 1.00 92.12 92 TYR A CA 1
ATOM 710 C C . TYR A 1 92 ? -0.981 -5.751 11.503 1.00 92.12 92 TYR A C 1
ATOM 712 O O . TYR A 1 92 ? -2.095 -5.236 11.520 1.00 92.12 92 TYR A O 1
ATOM 720 N N . GLU A 1 93 ? -0.744 -6.914 12.112 1.00 92.06 93 GLU A N 1
ATOM 721 C CA . GLU A 1 93 ? -1.794 -7.679 12.804 1.00 92.06 93 GLU A CA 1
ATOM 722 C C . GLU A 1 93 ? -2.433 -6.886 13.948 1.00 92.06 93 GLU A C 1
ATOM 724 O O . GLU A 1 93 ? -3.655 -6.863 14.107 1.00 92.06 93 GLU A O 1
ATOM 729 N N . LYS A 1 94 ? -1.615 -6.182 14.742 1.00 91.56 94 LYS A N 1
ATOM 730 C CA . LYS A 1 94 ? -2.115 -5.303 15.808 1.00 91.56 94 LYS A CA 1
ATOM 731 C C . LYS A 1 94 ? -2.969 -4.168 15.250 1.00 91.56 94 LYS A C 1
ATOM 733 O O . LYS A 1 94 ? -3.935 -3.768 15.901 1.00 91.56 94 LYS A O 1
ATOM 738 N N . HIS A 1 95 ? -2.601 -3.621 14.095 1.00 88.94 95 HIS A N 1
ATOM 739 C CA . HIS A 1 95 ? -3.371 -2.579 13.428 1.00 88.94 95 HIS A CA 1
ATOM 740 C C . HIS A 1 95 ? -4.721 -3.110 12.939 1.00 88.94 95 HIS A C 1
ATOM 742 O O . HIS A 1 95 ? -5.758 -2.541 13.280 1.00 88.94 95 HIS A O 1
ATOM 748 N N . GLU A 1 96 ? -4.724 -4.234 12.226 1.00 86.94 96 GLU A N 1
ATOM 749 C CA . GLU A 1 96 ? -5.948 -4.842 11.701 1.00 86.94 96 GLU A CA 1
ATOM 750 C C . GLU A 1 96 ? -6.903 -5.275 12.819 1.00 86.94 96 GLU A C 1
ATOM 752 O O . GLU A 1 96 ? -8.102 -5.010 12.738 1.00 86.94 96 GLU A O 1
ATOM 757 N N . ALA A 1 97 ? -6.393 -5.830 13.923 1.00 87.06 97 ALA A N 1
ATOM 758 C CA . ALA A 1 97 ? -7.216 -6.174 15.083 1.00 87.06 97 ALA A CA 1
ATOM 759 C C . ALA A 1 97 ? -7.895 -4.943 15.713 1.00 87.06 97 ALA A C 1
ATOM 761 O O . ALA A 1 97 ? -9.076 -4.992 16.065 1.00 87.06 97 ALA A O 1
ATOM 762 N N . LYS A 1 98 ? -7.174 -3.818 15.834 1.00 85.31 98 LYS A N 1
ATOM 763 C CA . LYS A 1 98 ? -7.744 -2.552 16.331 1.00 85.31 98 LYS A CA 1
ATOM 764 C C . LYS A 1 98 ? -8.811 -2.010 15.387 1.00 85.31 98 LYS A C 1
ATOM 766 O O . LYS A 1 98 ? -9.867 -1.576 15.846 1.00 85.31 98 LYS A O 1
ATOM 771 N N . ARG A 1 99 ? -8.541 -2.050 14.082 1.00 80.62 99 ARG A N 1
ATOM 772 C CA . ARG A 1 99 ? -9.472 -1.597 13.048 1.00 80.62 99 ARG A CA 1
ATOM 773 C C . ARG A 1 99 ? -10.755 -2.428 13.052 1.00 80.62 99 ARG A C 1
ATOM 775 O O . ARG A 1 99 ? -11.840 -1.856 13.078 1.00 80.62 99 ARG A O 1
ATOM 782 N N . ALA A 1 100 ? -10.645 -3.754 13.117 1.00 77.12 100 ALA A N 1
ATOM 783 C CA . ALA A 1 100 ? -11.795 -4.653 13.202 1.00 77.12 100 ALA A CA 1
ATOM 784 C C . ALA A 1 100 ? -12.657 -4.386 14.451 1.00 77.12 100 ALA A C 1
ATOM 786 O O . ALA A 1 100 ? -13.881 -4.322 14.346 1.00 77.12 100 ALA A O 1
ATOM 787 N N . GLY A 1 101 ? -12.031 -4.159 15.613 1.00 74.06 101 GLY A N 1
ATOM 788 C CA . GLY A 1 101 ? -12.744 -3.782 16.840 1.00 74.06 101 GLY A CA 1
ATOM 789 C C . GLY A 1 101 ? -13.508 -2.460 16.705 1.00 74.06 101 GLY A C 1
ATOM 790 O O . GLY A 1 101 ? -14.689 -2.396 17.036 1.00 74.06 101 GLY A O 1
ATOM 791 N N . LYS A 1 102 ? -12.875 -1.430 16.128 1.00 72.00 102 LYS A N 1
ATOM 792 C CA . LYS A 1 102 ? -13.506 -0.122 15.886 1.00 72.00 102 LYS A CA 1
ATOM 793 C C . LYS A 1 102 ? -14.711 -0.218 14.944 1.00 72.00 102 LYS A C 1
ATOM 795 O O . LYS A 1 102 ? -15.727 0.429 15.187 1.00 72.00 102 LYS A O 1
ATOM 800 N N . VAL A 1 103 ? -14.616 -1.024 13.884 1.00 69.88 103 VAL A N 1
ATOM 801 C CA . VAL A 1 103 ? -15.733 -1.256 12.952 1.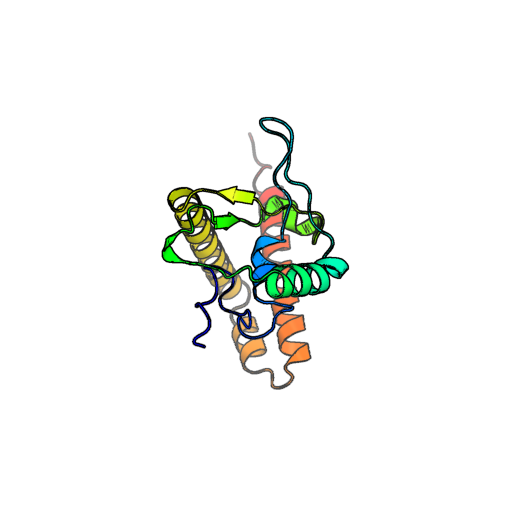00 69.88 103 VAL A CA 1
ATOM 802 C C . VAL A 1 103 ? -16.903 -1.940 13.665 1.00 69.88 103 VAL A C 1
ATOM 804 O O . VAL A 1 103 ? -18.037 -1.487 13.520 1.00 69.88 103 VAL A O 1
ATOM 807 N N . ALA A 1 104 ? -16.637 -2.961 14.484 1.00 67.62 104 ALA A N 1
ATOM 808 C CA . ALA A 1 104 ? -17.672 -3.645 15.259 1.00 67.62 104 ALA A CA 1
ATOM 809 C C . ALA A 1 104 ? -18.366 -2.706 16.268 1.00 67.62 104 ALA A C 1
ATOM 811 O O . ALA A 1 104 ? -19.594 -2.716 16.386 1.00 67.62 104 ALA A O 1
ATOM 812 N N . ASP A 1 105 ? -17.603 -1.847 16.949 1.00 71.88 105 ASP A N 1
ATOM 813 C CA . ASP A 1 105 ? -18.147 -0.844 17.875 1.00 71.88 105 ASP A CA 1
ATOM 814 C C . ASP A 1 105 ? -19.017 0.199 17.152 1.00 71.88 105 ASP A C 1
ATOM 816 O O . ASP A 1 105 ? -20.072 0.609 17.654 1.00 71.88 105 ASP A O 1
ATOM 820 N N . MET A 1 106 ? -18.605 0.614 15.951 1.00 64.88 106 MET A N 1
ATOM 821 C CA . MET A 1 106 ? -19.360 1.548 15.117 1.00 64.88 106 MET A CA 1
ATOM 822 C C . MET A 1 106 ? -20.665 0.924 14.611 1.00 64.88 106 MET A C 1
ATOM 824 O O . MET A 1 106 ? -21.718 1.560 14.687 1.00 64.88 106 MET A O 1
ATOM 828 N N . GLU A 1 107 ? -20.630 -0.332 14.170 1.00 62.47 107 GLU A N 1
ATOM 829 C CA . GLU A 1 107 ? -21.817 -1.074 13.739 1.00 62.47 107 GLU A CA 1
ATOM 830 C C . GLU A 1 107 ? -22.818 -1.255 14.892 1.00 62.47 107 GLU A C 1
ATOM 832 O O . GLU A 1 107 ? -24.007 -0.960 14.740 1.00 62.47 107 GLU A O 1
ATOM 837 N N . ALA A 1 108 ? -22.339 -1.619 16.086 1.00 68.81 108 ALA A N 1
ATOM 838 C CA . ALA A 1 108 ? -23.171 -1.722 17.285 1.00 68.81 108 ALA A CA 1
ATOM 839 C C . ALA A 1 108 ? -23.784 -0.370 17.702 1.00 68.81 108 ALA A C 1
ATOM 841 O O . ALA A 1 108 ? -24.902 -0.312 18.224 1.00 68.81 108 ALA A O 1
ATOM 842 N N . THR A 1 109 ? -23.070 0.733 17.474 1.00 68.38 109 THR A N 1
ATOM 843 C CA . THR A 1 109 ? -23.549 2.090 17.769 1.00 68.38 109 THR A CA 1
ATOM 844 C C . THR A 1 109 ? -24.604 2.545 16.759 1.00 68.38 109 THR A C 1
ATOM 846 O O . THR A 1 109 ? -25.647 3.066 17.159 1.00 68.38 109 THR A O 1
ATOM 849 N N . LEU A 1 110 ? -24.400 2.279 15.466 1.00 64.50 110 LEU A N 1
ATOM 850 C CA . LEU A 1 110 ? -25.387 2.546 14.415 1.00 64.50 110 LEU A CA 1
ATOM 851 C C . LEU A 1 110 ? -26.680 1.751 14.635 1.00 64.50 110 LEU A C 1
ATOM 853 O O . LEU A 1 110 ? -27.765 2.325 14.553 1.00 64.50 110 LEU A O 1
ATOM 857 N N . GLN A 1 111 ? -26.581 0.471 15.005 1.00 65.50 111 GLN A N 1
ATOM 858 C CA . GLN A 1 111 ? -27.746 -0.352 15.348 1.00 65.50 111 GLN A CA 1
ATOM 859 C C . GLN A 1 111 ? -28.532 0.206 16.546 1.00 65.50 111 GLN A C 1
ATOM 861 O O . GLN A 1 111 ? -29.760 0.149 16.552 1.00 65.50 111 GLN A O 1
ATOM 866 N N . LYS A 1 112 ? -27.856 0.779 17.552 1.00 66.56 112 LYS A N 1
ATOM 867 C CA . LYS A 1 112 ? -28.519 1.412 18.708 1.00 66.56 112 LYS A CA 1
ATOM 868 C C . LYS A 1 112 ? -29.187 2.742 18.362 1.00 66.56 112 LYS A C 1
ATOM 870 O O . LYS A 1 112 ? -30.241 3.045 18.914 1.00 66.56 112 LYS A O 1
ATOM 875 N N . LEU A 1 113 ? -28.569 3.547 17.499 1.00 64.50 113 LEU A N 1
ATOM 876 C CA . LEU A 1 113 ? -29.028 4.904 17.185 1.00 64.50 113 LEU A CA 1
ATOM 877 C C . LEU A 1 113 ? -30.088 4.939 16.081 1.00 64.50 113 LEU A C 1
ATOM 879 O O . LEU A 1 113 ? -30.976 5.789 16.118 1.00 64.50 113 LEU A O 1
ATOM 883 N N . ASN A 1 114 ? -30.010 4.037 15.103 1.00 65.06 114 ASN A N 1
ATOM 884 C CA . ASN A 1 114 ? -30.994 3.941 14.034 1.00 65.06 114 ASN A CA 1
ATOM 885 C C . ASN A 1 114 ? -31.123 2.491 13.524 1.00 65.06 114 ASN A C 1
ATOM 887 O O . ASN A 1 114 ? -30.616 2.159 12.448 1.00 65.06 114 ASN A O 1
ATOM 891 N N . PRO A 1 115 ? -31.823 1.618 14.272 1.00 60.91 115 PRO A N 1
ATOM 892 C CA . PRO A 1 115 ? -31.953 0.196 13.942 1.00 60.91 115 PRO A CA 1
ATOM 893 C C . PRO A 1 115 ? -32.644 -0.065 12.593 1.00 60.91 115 PRO A C 1
ATOM 895 O O . PRO A 1 115 ? -32.506 -1.150 12.037 1.00 60.91 115 PRO A O 1
ATOM 898 N N . GLY A 1 116 ? -33.374 0.918 12.049 1.00 62.09 116 GLY A N 1
ATOM 899 C CA . GLY A 1 116 ? -34.041 0.819 10.748 1.00 62.09 116 GLY A CA 1
ATOM 900 C C . GLY A 1 116 ? -33.174 1.215 9.550 1.00 62.09 116 GLY A C 1
ATOM 901 O O . GLY A 1 116 ? -33.500 0.835 8.427 1.00 62.09 116 GLY A O 1
ATOM 902 N N . LEU A 1 117 ? -32.072 1.945 9.758 1.00 65.00 117 LEU A N 1
ATOM 903 C CA . LEU A 1 117 ? -31.254 2.474 8.660 1.00 65.00 117 LEU A CA 1
ATOM 904 C C . LEU A 1 117 ? -30.450 1.375 7.958 1.00 65.00 117 LEU A C 1
ATOM 906 O O . LEU A 1 117 ? -30.388 1.352 6.734 1.00 65.00 117 LEU A O 1
ATOM 910 N N . ALA A 1 118 ? -29.884 0.433 8.718 1.00 60.59 118 ALA A N 1
ATOM 911 C CA . ALA A 1 118 ? -29.150 -0.701 8.153 1.00 60.59 118 ALA A CA 1
ATOM 912 C C . ALA A 1 118 ? -30.054 -1.575 7.266 1.00 60.59 118 ALA A C 1
ATOM 914 O O . ALA A 1 118 ? -29.664 -1.956 6.164 1.00 60.59 118 ALA A O 1
ATOM 915 N N . GLN A 1 119 ? -31.291 -1.812 7.712 1.00 63.25 119 GLN A N 1
ATOM 916 C CA . GLN A 1 119 ? -32.286 -2.549 6.938 1.00 63.25 119 GLN A CA 1
ATOM 917 C C . GLN A 1 119 ? -32.741 -1.752 5.704 1.00 63.25 119 GLN A C 1
ATOM 919 O O . GLN A 1 119 ? -32.796 -2.306 4.616 1.00 63.25 119 GLN A O 1
ATOM 924 N N . GLN A 1 120 ? -32.958 -0.437 5.823 1.00 63.59 120 GLN A N 1
ATOM 925 C CA . GLN A 1 120 ? -33.284 0.426 4.678 1.00 63.59 120 GLN A CA 1
ATOM 926 C C . GLN A 1 120 ? -32.180 0.476 3.617 1.00 63.59 120 GLN A C 1
ATOM 928 O O . GLN A 1 120 ? -32.494 0.525 2.430 1.00 63.59 120 GLN A O 1
ATOM 933 N N . ILE A 1 121 ? -30.905 0.466 4.021 1.00 58.53 121 ILE A N 1
ATOM 934 C CA . ILE A 1 121 ? -29.766 0.396 3.097 1.00 58.53 121 ILE A CA 1
ATOM 935 C C . ILE A 1 121 ? -29.748 -0.971 2.404 1.00 58.53 121 ILE A C 1
ATOM 937 O O . ILE A 1 121 ?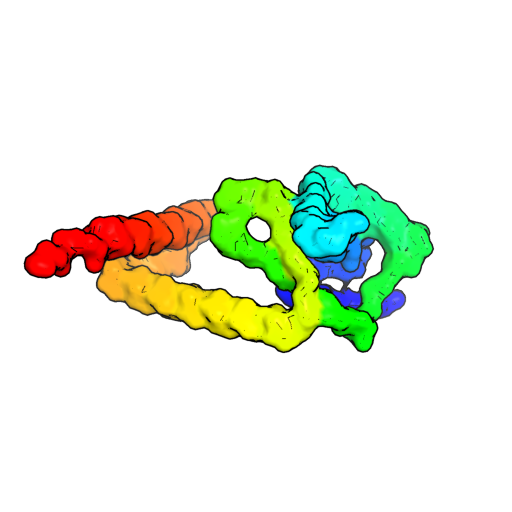 -29.616 -1.024 1.184 1.00 58.53 121 ILE A O 1
ATOM 941 N N . ALA A 1 122 ? -29.925 -2.064 3.153 1.00 60.91 122 ALA A N 1
ATOM 942 C CA . ALA A 1 122 ? -29.947 -3.423 2.607 1.00 60.91 122 ALA A CA 1
ATOM 943 C C . ALA A 1 122 ? -31.124 -3.666 1.645 1.00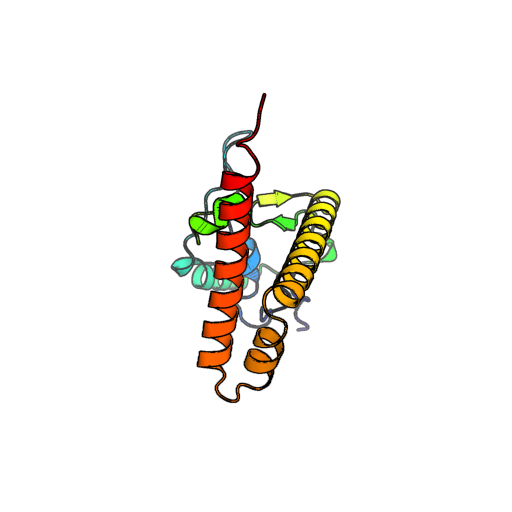 60.91 122 ALA A C 1
ATOM 945 O O . ALA A 1 122 ? -30.956 -4.321 0.617 1.00 60.91 122 ALA A O 1
ATOM 946 N N . ASP A 1 123 ? -32.286 -3.085 1.941 1.00 67.81 123 ASP A N 1
ATOM 947 C CA . ASP A 1 123 ? -33.504 -3.200 1.137 1.00 67.81 123 ASP A CA 1
ATOM 948 C C . ASP A 1 123 ? -33.499 -2.252 -0.085 1.00 67.81 123 ASP A C 1
ATOM 950 O O . ASP A 1 123 ? -34.425 -2.262 -0.904 1.00 67.81 123 ASP A O 1
ATOM 954 N N . MET A 1 124 ? -32.459 -1.421 -0.241 1.00 70.12 124 MET A N 1
ATOM 955 C CA . MET A 1 124 ? -32.360 -0.451 -1.328 1.00 70.12 124 MET A CA 1
ATOM 956 C C . MET A 1 124 ? -31.874 -1.105 -2.626 1.00 70.12 124 MET A C 1
ATOM 958 O O . MET A 1 124 ? -30.734 -1.553 -2.761 1.00 70.12 124 MET A O 1
ATOM 962 N N . THR A 1 125 ? -32.750 -1.112 -3.626 1.00 64.56 125 THR A N 1
ATOM 963 C CA . THR A 1 125 ? -32.519 -1.758 -4.927 1.00 64.56 125 THR A CA 1
ATOM 964 C C . THR A 1 125 ? -31.540 -1.004 -5.830 1.00 64.56 125 THR A C 1
ATOM 966 O O . THR A 1 125 ? -30.863 -1.633 -6.639 1.00 64.56 125 THR A O 1
ATOM 969 N N . ASP A 1 126 ? -31.424 0.316 -5.674 1.00 74.62 126 ASP A N 1
ATOM 970 C CA . ASP A 1 126 ? -30.491 1.171 -6.418 1.00 74.62 126 ASP A CA 1
ATOM 971 C C . ASP A 1 126 ? -29.081 1.121 -5.778 1.00 74.62 126 ASP A C 1
ATOM 973 O O . ASP A 1 126 ? -28.924 1.569 -4.637 1.00 74.62 126 ASP A O 1
ATOM 977 N N . PRO A 1 127 ? -28.058 0.561 -6.458 1.00 66.00 127 PRO A N 1
ATOM 978 C CA . PRO A 1 127 ? -26.709 0.410 -5.909 1.00 66.00 127 PRO A CA 1
ATOM 979 C C . PRO A 1 127 ? -26.015 1.742 -5.605 1.00 66.00 127 PRO A C 1
ATOM 981 O O . PRO A 1 127 ? -25.391 1.869 -4.558 1.00 66.00 127 PRO A O 1
ATOM 984 N N . GLU A 1 128 ? -26.162 2.756 -6.463 1.00 60.81 128 GLU A N 1
ATOM 985 C CA . GLU A 1 128 ? -25.461 4.037 -6.282 1.00 60.81 128 GLU A CA 1
ATOM 986 C C . GLU A 1 128 ? -26.012 4.805 -5.079 1.00 60.81 128 GLU A C 1
ATOM 988 O O . GLU A 1 128 ? -25.263 5.397 -4.299 1.00 60.81 128 GLU A O 1
ATOM 993 N N . LYS A 1 129 ? -27.333 4.760 -4.874 1.00 63.97 129 LYS A N 1
ATOM 994 C CA . LYS A 1 129 ? -27.957 5.358 -3.685 1.00 63.97 129 LYS A CA 1
ATOM 995 C C . LYS A 1 129 ? -27.641 4.581 -2.416 1.00 63.97 129 LYS A C 1
ATOM 997 O O . LYS A 1 129 ? -27.484 5.199 -1.363 1.00 63.97 129 LYS A O 1
ATOM 1002 N N . ARG A 1 130 ? -27.521 3.257 -2.512 1.00 65.12 130 ARG A N 1
ATOM 1003 C CA . ARG A 1 130 ? -27.108 2.394 -1.403 1.00 65.12 130 ARG A CA 1
ATOM 1004 C C . ARG A 1 130 ? -25.695 2.718 -0.947 1.00 65.12 130 ARG A C 1
ATOM 1006 O O . ARG A 1 130 ? -25.502 2.948 0.245 1.00 65.12 130 ARG A O 1
ATOM 1013 N N . ASP A 1 131 ? -24.765 2.864 -1.879 1.00 60.34 131 ASP A N 1
ATOM 1014 C CA . ASP A 1 131 ? -23.381 3.226 -1.574 1.00 60.34 131 ASP A CA 1
ATOM 1015 C C . ASP A 1 131 ? -23.269 4.663 -1.045 1.00 60.34 131 ASP A C 1
ATOM 1017 O O . ASP A 1 131 ? -22.553 4.918 -0.072 1.00 60.34 131 ASP A O 1
ATOM 1021 N N . ALA A 1 132 ? -24.035 5.607 -1.602 1.00 62.16 132 ALA A N 1
ATOM 1022 C CA . ALA A 1 132 ? -24.070 6.991 -1.125 1.00 62.16 132 ALA A CA 1
ATOM 1023 C C . ALA A 1 132 ? -24.644 7.112 0.298 1.00 62.16 132 ALA A C 1
ATOM 1025 O O . ALA A 1 132 ? -24.113 7.854 1.128 1.00 62.16 132 ALA A O 1
ATOM 1026 N N . MET A 1 133 ? -25.712 6.373 0.602 1.00 63.06 133 MET A N 1
ATOM 1027 C CA . MET A 1 133 ? -26.353 6.385 1.918 1.00 63.06 133 MET A CA 1
ATOM 1028 C C . MET A 1 133 ? -25.529 5.618 2.961 1.00 63.06 133 MET A C 1
ATOM 1030 O O . MET A 1 133 ? -25.415 6.078 4.096 1.00 63.06 133 MET A O 1
ATOM 1034 N N . ALA A 1 134 ? -24.882 4.514 2.573 1.00 61.03 134 ALA A N 1
ATOM 1035 C CA . ALA A 1 134 ? -23.906 3.821 3.413 1.00 61.03 134 ALA A CA 1
ATOM 1036 C C . ALA A 1 134 ? -22.717 4.734 3.754 1.00 61.03 134 ALA A C 1
ATOM 1038 O O . ALA A 1 134 ? -22.321 4.833 4.914 1.00 61.03 134 ALA A O 1
ATOM 1039 N N . SER A 1 135 ? -22.216 5.485 2.770 1.00 61.44 135 SER A N 1
ATOM 1040 C CA . SER A 1 135 ? -21.142 6.467 2.969 1.00 61.44 135 SER A CA 1
ATOM 1041 C C . SER A 1 135 ? -21.557 7.595 3.922 1.00 61.44 135 SER A C 1
ATOM 1043 O O . SER A 1 135 ? -20.786 7.989 4.796 1.00 61.44 135 SER A O 1
ATOM 1045 N N . GLN A 1 136 ? -22.792 8.099 3.812 1.00 63.06 136 GLN A N 1
ATOM 1046 C CA . GLN A 1 136 ? -23.323 9.097 4.749 1.00 63.06 136 GLN A CA 1
ATOM 1047 C C . GLN A 1 136 ? -23.523 8.539 6.161 1.00 63.06 136 GLN A C 1
ATOM 1049 O O . GLN A 1 136 ? -23.263 9.254 7.125 1.00 63.06 136 GLN A O 1
ATOM 1054 N N . ALA A 1 137 ? -23.942 7.281 6.309 1.00 58.69 137 ALA A N 1
ATOM 1055 C CA . ALA A 1 137 ? -24.102 6.646 7.617 1.00 58.69 137 ALA A CA 1
ATOM 1056 C C . ALA A 1 137 ? -22.766 6.537 8.376 1.00 58.69 137 ALA A C 1
ATOM 1058 O O . ALA A 1 137 ? -22.730 6.797 9.580 1.00 58.69 137 ALA A O 1
ATOM 1059 N N . VAL A 1 138 ? -21.668 6.243 7.669 1.00 59.28 138 VAL A N 1
ATOM 1060 C CA . VAL A 1 138 ? -20.305 6.260 8.234 1.00 59.28 138 VAL A CA 1
ATOM 1061 C C . VAL A 1 138 ? -19.932 7.668 8.708 1.00 59.28 138 VAL A C 1
ATOM 1063 O O . VAL A 1 138 ? -19.542 7.845 9.860 1.00 59.28 138 VAL A O 1
ATOM 1066 N N . ILE A 1 139 ? -20.160 8.690 7.874 1.00 60.19 139 ILE A N 1
ATOM 1067 C CA . ILE A 1 139 ? -19.880 10.093 8.228 1.00 60.19 139 ILE A CA 1
ATOM 1068 C C . ILE A 1 139 ? -20.716 10.547 9.438 1.00 60.19 139 ILE A C 1
ATOM 1070 O O . ILE A 1 139 ? -20.209 11.245 10.312 1.00 60.19 139 ILE A O 1
ATOM 1074 N N . ILE A 1 140 ? -21.991 10.153 9.526 1.00 54.75 140 ILE A N 1
ATOM 1075 C CA . ILE A 1 140 ? -22.864 10.479 10.666 1.00 54.75 140 ILE A CA 1
ATOM 1076 C C . ILE A 1 140 ? -22.351 9.818 11.952 1.00 54.75 140 ILE A C 1
ATOM 1078 O O . ILE A 1 140 ? -22.360 10.460 13.005 1.00 54.75 140 ILE A O 1
ATOM 1082 N N . GLY A 1 141 ? -21.875 8.572 11.872 1.00 55.97 141 GLY A N 1
ATOM 1083 C CA . GLY A 1 141 ? -21.223 7.883 12.987 1.00 55.97 141 GLY A CA 1
ATOM 1084 C C . GLY A 1 141 ? -19.993 8.640 13.494 1.00 55.97 141 GLY A C 1
ATOM 1085 O O . GLY A 1 141 ? -19.891 8.915 14.691 1.00 55.97 141 GLY A O 1
ATOM 1086 N N . ASP A 1 142 ? -19.120 9.065 12.580 1.00 56.44 142 ASP A N 1
ATOM 1087 C CA . ASP A 1 142 ? -17.913 9.836 12.902 1.00 56.44 142 ASP A CA 1
ATOM 1088 C C . ASP A 1 142 ? -18.237 11.217 13.503 1.00 56.44 142 ASP A C 1
ATOM 1090 O O . ASP A 1 142 ? -17.631 11.638 14.493 1.00 56.44 142 ASP A O 1
ATOM 1094 N N . VAL A 1 143 ? -19.236 11.921 12.959 1.00 54.47 143 VAL A N 1
ATOM 1095 C CA . VAL A 1 143 ? -19.679 13.234 13.462 1.00 54.47 143 VAL A CA 1
ATOM 1096 C C . VAL A 1 143 ? -20.300 13.119 14.856 1.00 54.47 143 VAL A C 1
ATOM 1098 O O . VAL A 1 143 ? -20.025 13.952 15.721 1.00 54.47 143 VAL A O 1
ATOM 1101 N N . LEU A 1 144 ? -21.103 12.086 15.124 1.00 50.09 144 LEU A N 1
ATOM 1102 C CA . LEU A 1 144 ? -21.703 11.872 16.446 1.00 50.09 144 LEU A CA 1
ATOM 1103 C C . LEU A 1 144 ? -20.664 11.464 17.496 1.00 50.09 144 LEU A C 1
ATOM 1105 O O . LEU A 1 144 ? -20.743 11.934 18.634 1.00 50.09 144 LEU A O 1
ATOM 1109 N N . ALA A 1 145 ? -19.661 10.669 17.117 1.00 53.31 145 ALA A N 1
ATOM 1110 C CA . ALA A 1 145 ? -18.517 10.375 17.976 1.00 53.31 145 ALA A CA 1
ATOM 1111 C C . ALA A 1 145 ? -17.741 11.656 18.335 1.00 53.31 145 ALA A C 1
ATOM 1113 O O . ALA A 1 145 ? -17.357 11.853 19.490 1.00 53.31 145 ALA A O 1
ATOM 1114 N N . HIS A 1 146 ? -17.583 12.572 17.376 1.00 49.19 146 HIS A N 1
ATOM 1115 C CA . HIS A 1 146 ? -16.954 13.871 17.609 1.00 49.19 146 HIS A CA 1
ATOM 1116 C C . HIS A 1 146 ? -17.783 14.773 18.544 1.00 49.19 146 HIS A C 1
ATOM 1118 O O . HIS A 1 146 ? -17.237 15.384 19.463 1.00 49.19 146 HIS A O 1
ATOM 1124 N N . ILE A 1 147 ? -19.109 14.809 18.375 1.00 45.66 147 ILE A N 1
ATOM 1125 C CA . ILE A 1 147 ? -20.032 15.562 19.246 1.00 45.66 147 ILE A CA 1
ATOM 1126 C C . ILE A 1 147 ? -20.016 15.005 20.680 1.00 45.66 147 ILE A C 1
ATOM 1128 O O . ILE A 1 147 ? -19.964 15.775 21.640 1.00 45.66 147 ILE A O 1
ATOM 1132 N N . GLN A 1 148 ? -19.996 13.681 20.858 1.00 46.81 148 GLN A N 1
ATOM 1133 C CA . GLN A 1 148 ? -19.893 13.064 22.186 1.00 46.81 148 GLN A CA 1
ATOM 1134 C C . GLN A 1 148 ? -18.548 13.346 22.868 1.00 46.81 148 GLN A C 1
ATOM 1136 O O . GLN A 1 148 ? -18.523 13.562 24.078 1.00 46.81 148 GLN A O 1
ATOM 1141 N N . GLN A 1 149 ? -17.444 13.424 22.120 1.00 52.19 149 GLN A N 1
ATOM 1142 C CA . GLN A 1 149 ? -16.146 13.839 22.668 1.00 52.19 149 GLN A CA 1
ATOM 1143 C C . GLN A 1 149 ? -16.133 15.310 23.107 1.00 52.19 149 GLN A C 1
ATOM 1145 O O . GLN A 1 149 ? -15.538 15.632 24.134 1.00 52.19 149 GLN A O 1
ATOM 1150 N N . GLN A 1 150 ? -16.823 16.198 22.384 1.00 45.41 150 GLN A N 1
ATOM 1151 C CA . GLN A 1 150 ? -16.931 17.614 22.757 1.00 45.41 150 GLN A CA 1
ATOM 1152 C C . GLN A 1 150 ? -17.867 17.852 23.954 1.00 45.41 150 GLN A C 1
ATOM 1154 O O . GLN A 1 150 ? -17.605 18.737 24.766 1.00 45.41 150 GLN A O 1
ATOM 1159 N N . HIS A 1 151 ? -18.921 17.046 24.112 1.00 46.72 151 HIS A N 1
ATOM 1160 C CA . HIS A 1 151 ? -19.846 17.146 25.249 1.00 46.72 151 HIS A CA 1
ATOM 1161 C C . HIS A 1 151 ? -19.460 16.279 26.463 1.00 46.72 151 HIS A C 1
ATOM 1163 O O . HIS A 1 151 ? -19.970 16.516 27.555 1.00 46.72 151 HIS A O 1
ATOM 1169 N N . GLY A 1 152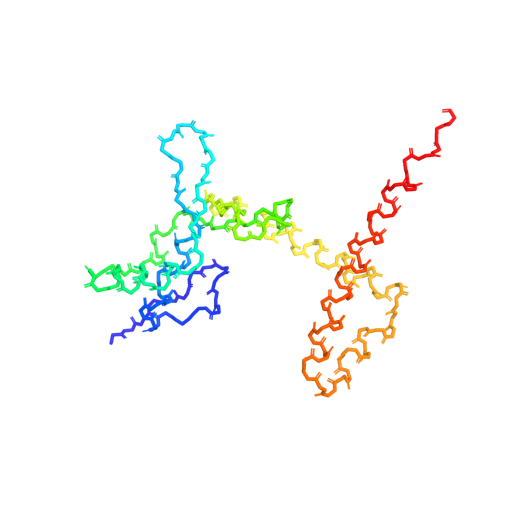 ? -18.545 15.316 26.313 1.00 41.09 152 GLY A N 1
ATOM 1170 C CA . GLY A 1 152 ? -18.062 14.437 27.389 1.00 41.09 152 GLY A CA 1
ATOM 1171 C C . GLY A 1 152 ? -16.897 14.991 28.223 1.00 41.09 152 GLY A C 1
ATOM 1172 O O . GLY A 1 152 ? -16.522 14.374 29.215 1.00 41.09 152 GLY A O 1
ATOM 1173 N N . GLY A 1 153 ? -16.325 16.143 27.849 1.00 40.38 153 GLY A N 1
ATOM 1174 C CA . GLY A 1 153 ? -15.197 16.787 28.547 1.00 40.38 153 GLY A CA 1
ATOM 1175 C C . GLY A 1 153 ? -15.562 17.996 29.420 1.00 40.38 153 GLY A C 1
ATOM 1176 O O . GLY A 1 153 ? -14.672 18.726 29.846 1.00 40.38 153 GLY A O 1
ATOM 1177 N N . GLY A 1 154 ? -16.854 18.250 29.655 1.00 34.72 154 GLY A N 1
ATOM 1178 C CA . GLY A 1 154 ? -17.356 19.523 30.183 1.00 34.72 154 GLY A CA 1
ATOM 1179 C C . GLY A 1 154 ? -18.202 19.438 31.452 1.00 34.72 154 GLY A C 1
ATOM 1180 O O . GLY A 1 154 ? -19.163 20.187 31.572 1.00 34.72 154 GLY A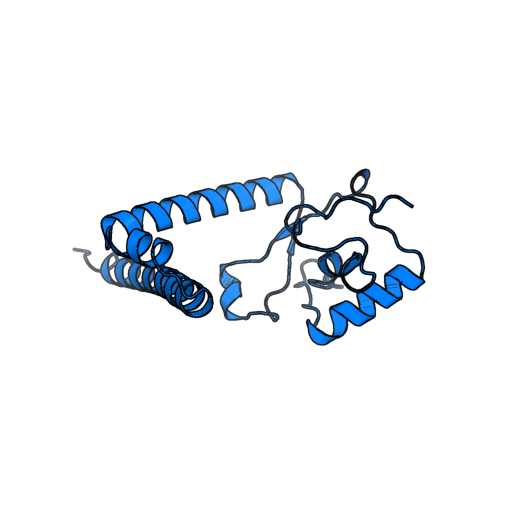 O 1
ATOM 1181 N N . THR A 1 155 ? -17.866 18.566 32.401 1.00 39.50 155 THR A N 1
ATOM 1182 C CA . THR A 1 155 ? -18.324 18.698 33.796 1.00 39.50 155 THR A CA 1
ATOM 1183 C C . THR A 1 155 ? -17.174 18.358 34.730 1.00 39.50 155 THR A C 1
ATOM 1185 O O . THR A 1 155 ? -17.019 17.209 35.127 1.00 39.50 155 THR A O 1
ATOM 1188 N N . ASN A 1 156 ? -16.383 19.372 35.077 1.00 37.62 156 ASN A N 1
ATOM 1189 C CA . ASN A 1 156 ? -15.568 19.355 36.285 1.00 37.62 156 ASN A CA 1
ATOM 1190 C C . ASN A 1 156 ? -16.178 20.354 37.268 1.00 37.62 156 ASN A C 1
ATOM 1192 O O . ASN A 1 156 ? -16.286 21.545 36.962 1.00 37.62 156 ASN A O 1
ATOM 1196 N N . GLY A 1 157 ? -16.614 19.824 38.412 1.00 32.06 157 GLY A N 1
ATOM 1197 C CA . GLY A 1 157 ? -16.538 20.553 39.674 1.00 32.06 157 GLY A CA 1
ATOM 1198 C C . GLY A 1 157 ? -15.105 20.599 40.190 1.00 32.06 157 GLY A C 1
ATOM 1199 O O . GLY A 1 157 ? -14.225 19.962 39.566 1.00 32.06 157 GLY A O 1
#

Radius of gyration: 19.82 Å; chains: 1; bounding box: 51×40×58 Å